Protein AF-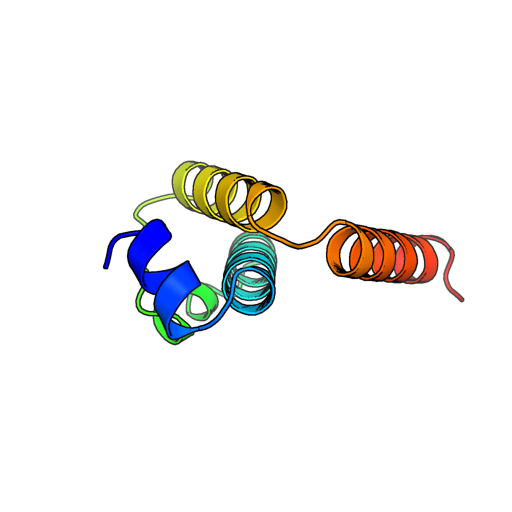A0A9X4YES9-F1 (afdb_monomer_lite)

Radius of gyration: 12.14 Å; chains: 1; bounding box: 28×30×23 Å

Organism: NCBI:txid86177

Structure (mmCIF, N/CA/C/O backbone):
data_AF-A0A9X4YES9-F1
#
_entry.id   AF-A0A9X4YES9-F1
#
loop_
_atom_site.group_PDB
_atom_site.id
_atom_site.type_symbol
_atom_site.label_atom_id
_atom_site.label_alt_id
_atom_site.label_comp_id
_atom_site.label_asym_id
_atom_site.label_entity_id
_atom_site.label_seq_id
_atom_site.pdbx_PDB_ins_code
_atom_site.Cartn_x
_atom_site.Cartn_y
_atom_site.Cartn_z
_atom_site.occupancy
_atom_site.B_iso_or_equiv
_atom_site.auth_seq_id
_atom_site.auth_comp_id
_atom_site.auth_asym_id
_atom_site.auth_atom_id
_atom_site.pdbx_PDB_model_num
ATOM 1 N N . MET A 1 1 ? -9.425 9.258 2.752 1.00 81.25 1 MET A N 1
ATOM 2 C CA . MET A 1 1 ? -9.509 8.142 3.730 1.00 81.25 1 MET A CA 1
ATOM 3 C C . MET A 1 1 ? -8.195 8.082 4.506 1.00 81.25 1 MET A C 1
ATOM 5 O O . MET A 1 1 ? -7.215 8.590 3.981 1.00 81.25 1 MET A O 1
ATOM 9 N N . GLN A 1 2 ? -8.142 7.523 5.722 1.00 91.31 2 GLN A N 1
ATOM 10 C CA . GLN A 1 2 ? -6.856 7.266 6.404 1.00 91.31 2 GLN A CA 1
ATOM 11 C C . GLN A 1 2 ? -6.304 5.882 6.025 1.00 91.31 2 GLN A C 1
ATOM 13 O O . GLN A 1 2 ? -7.081 4.984 5.709 1.00 91.31 2 GLN A O 1
ATOM 18 N N . VAL A 1 3 ? -4.979 5.697 6.083 1.00 93.25 3 VAL A N 1
ATOM 19 C CA . VAL A 1 3 ? -4.312 4.447 5.664 1.00 93.25 3 VAL A CA 1
ATOM 20 C C . VAL A 1 3 ? -4.801 3.215 6.430 1.00 93.25 3 VAL A C 1
ATOM 22 O O . VAL A 1 3 ? -5.061 2.190 5.812 1.00 93.25 3 VAL A O 1
ATOM 25 N N . GLU A 1 4 ? -5.012 3.319 7.744 1.00 95.00 4 GLU A N 1
ATOM 26 C CA . GLU A 1 4 ? -5.513 2.212 8.575 1.00 95.00 4 GLU A CA 1
ATOM 27 C C . GLU A 1 4 ? -6.901 1.752 8.109 1.00 95.00 4 GLU A C 1
ATOM 29 O O . GLU A 1 4 ? -7.156 0.563 7.957 1.00 95.00 4 GLU A O 1
ATOM 34 N N . GLN A 1 5 ? -7.772 2.702 7.761 1.00 95.00 5 GLN A N 1
ATOM 35 C CA . GLN A 1 5 ? -9.106 2.403 7.247 1.00 95.00 5 GLN A CA 1
ATOM 36 C C . GLN A 1 5 ? -9.068 1.765 5.850 1.00 95.00 5 GLN A C 1
ATOM 38 O O . GLN A 1 5 ? -9.889 0.898 5.546 1.00 95.00 5 GLN A O 1
ATOM 43 N N . ALA A 1 6 ? -8.122 2.174 5.001 1.00 95.69 6 ALA A N 1
ATOM 44 C CA . ALA A 1 6 ? -7.922 1.555 3.695 1.00 95.69 6 ALA A CA 1
ATOM 45 C C . ALA A 1 6 ? -7.412 0.114 3.836 1.00 95.69 6 ALA A C 1
ATOM 47 O O . ALA A 1 6 ? -7.891 -0.768 3.128 1.00 95.69 6 ALA A O 1
ATOM 48 N N . ILE A 1 7 ? -6.508 -0.141 4.790 1.00 96.50 7 ILE A N 1
ATOM 49 C CA . ILE A 1 7 ? -6.016 -1.487 5.117 1.00 96.50 7 ILE A CA 1
ATOM 50 C C . ILE A 1 7 ? -7.162 -2.372 5.612 1.00 96.50 7 ILE A C 1
ATOM 52 O O . ILE A 1 7 ? -7.317 -3.483 5.114 1.00 96.50 7 ILE A O 1
ATOM 56 N N . ASP A 1 8 ? -8.008 -1.877 6.516 1.00 96.38 8 ASP A N 1
ATOM 57 C CA . ASP A 1 8 ? -9.164 -2.634 7.014 1.00 96.38 8 ASP A CA 1
ATOM 58 C C . ASP A 1 8 ? -10.190 -2.942 5.908 1.00 96.38 8 ASP A C 1
ATOM 60 O O . ASP A 1 8 ? -10.848 -3.982 5.933 1.00 96.38 8 ASP A O 1
ATOM 64 N N . THR A 1 9 ? -10.341 -2.041 4.931 1.00 96.81 9 THR A N 1
ATOM 65 C CA . THR A 1 9 ? -11.350 -2.162 3.864 1.00 96.81 9 THR A CA 1
ATOM 66 C C . THR A 1 9 ? -10.873 -3.010 2.685 1.00 96.81 9 THR A C 1
ATOM 68 O O . THR A 1 9 ? -11.644 -3.799 2.1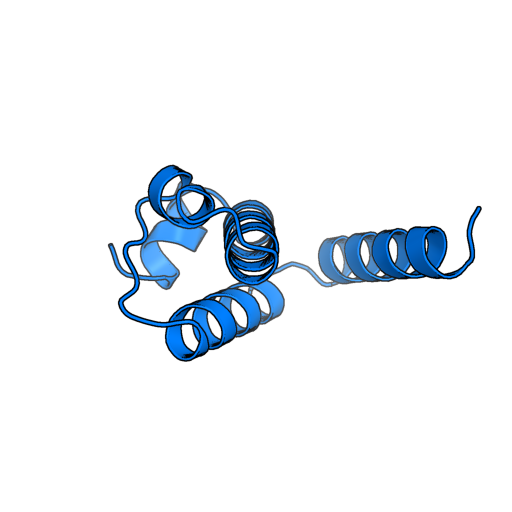38 1.00 96.81 9 THR A O 1
ATOM 71 N N . HIS A 1 10 ? -9.622 -2.825 2.263 1.00 94.94 10 HIS A N 1
ATOM 72 C CA . HIS A 1 10 ? -9.069 -3.394 1.030 1.00 94.94 10 HIS A CA 1
ATOM 73 C C . HIS A 1 10 ? -7.995 -4.460 1.277 1.00 94.94 10 HIS A C 1
ATOM 75 O O . HIS A 1 10 ? -7.668 -5.210 0.361 1.00 94.94 10 HIS A O 1
ATOM 81 N N . GLY A 1 11 ? -7.467 -4.546 2.498 1.00 96.06 11 GLY A N 1
ATOM 82 C CA . GLY A 1 11 ? -6.341 -5.399 2.854 1.00 96.06 11 GLY A CA 1
ATOM 83 C C . GLY A 1 11 ? -4.994 -4.685 2.728 1.00 96.06 11 GLY A C 1
ATOM 84 O O . GLY A 1 11 ? -4.795 -3.814 1.878 1.00 96.06 11 GLY A O 1
ATOM 85 N N . ALA A 1 12 ? -4.046 -5.082 3.579 1.00 96.19 12 ALA A N 1
ATOM 86 C CA . ALA A 1 12 ? -2.708 -4.497 3.626 1.00 96.19 12 ALA A CA 1
ATOM 87 C C . ALA A 1 12 ? -1.939 -4.678 2.305 1.00 96.19 12 ALA A C 1
ATOM 89 O O . ALA A 1 12 ? -1.339 -3.728 1.812 1.00 96.19 12 ALA A O 1
ATOM 90 N N . GLU A 1 13 ? -2.025 -5.859 1.689 1.00 95.69 13 GLU A N 1
ATOM 9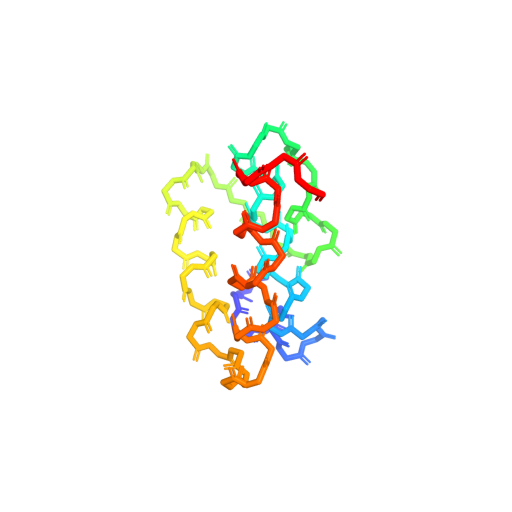1 C CA . GLU A 1 13 ? -1.383 -6.159 0.402 1.00 95.69 13 GLU A CA 1
ATOM 92 C C . GLU A 1 13 ? -1.889 -5.244 -0.725 1.00 95.69 13 GLU A C 1
ATOM 94 O O . GLU A 1 13 ? -1.099 -4.646 -1.452 1.00 95.69 13 GLU A O 1
ATOM 99 N N . ALA A 1 14 ? -3.208 -5.052 -0.835 1.00 96.06 14 ALA A N 1
ATOM 100 C CA . ALA A 1 14 ? -3.794 -4.205 -1.872 1.00 96.06 14 ALA A CA 1
ATOM 101 C C . ALA A 1 14 ? -3.363 -2.737 -1.729 1.00 96.06 14 ALA A C 1
ATOM 103 O O . ALA A 1 14 ? -3.059 -2.075 -2.723 1.00 96.06 14 ALA A O 1
ATOM 104 N N . VAL A 1 15 ? -3.302 -2.232 -0.493 1.00 97.00 15 VAL A N 1
ATOM 105 C CA . VAL A 1 15 ? -2.828 -0.872 -0.200 1.00 97.00 15 VAL A CA 1
ATOM 106 C C . VAL A 1 15 ? -1.330 -0.737 -0.493 1.00 97.00 15 VAL A C 1
ATOM 108 O O . VAL A 1 15 ? -0.912 0.267 -1.071 1.00 97.00 15 VAL A O 1
ATOM 111 N N . TYR A 1 16 ? -0.527 -1.751 -0.156 1.00 96.75 16 TYR A N 1
ATOM 112 C CA . TYR A 1 16 ? 0.900 -1.798 -0.481 1.00 96.75 16 TYR A CA 1
ATOM 113 C C . TYR A 1 16 ? 1.135 -1.746 -1.998 1.00 96.75 16 TYR A C 1
ATOM 115 O O . TYR A 1 16 ? 1.893 -0.898 -2.473 1.00 96.75 16 TYR A O 1
ATOM 123 N N . GLN A 1 17 ? 0.429 -2.585 -2.760 1.00 95.81 17 GLN A N 1
ATOM 124 C CA . GLN A 1 17 ? 0.516 -2.649 -4.221 1.00 95.81 17 GLN A CA 1
ATOM 125 C C . GLN A 1 17 ? 0.052 -1.348 -4.889 1.00 95.81 17 GLN A C 1
ATOM 127 O O . GLN A 1 17 ? 0.685 -0.857 -5.825 1.00 95.81 17 GLN A O 1
ATOM 132 N N . ALA A 1 18 ? -1.028 -0.741 -4.389 1.00 96.81 18 ALA A N 1
ATOM 133 C CA . ALA A 1 18 ? -1.493 0.559 -4.864 1.00 96.81 18 ALA A CA 1
ATOM 134 C C . ALA A 1 18 ? -0.440 1.658 -4.647 1.00 96.81 18 ALA A C 1
ATOM 136 O O . ALA A 1 18 ? -0.175 2.451 -5.551 1.00 96.81 18 ALA A O 1
ATOM 137 N N . ALA A 1 19 ? 0.201 1.681 -3.475 1.00 96.62 19 ALA A N 1
ATOM 138 C CA . ALA A 1 19 ? 1.272 2.626 -3.185 1.00 96.62 19 ALA A CA 1
ATOM 139 C C . ALA A 1 19 ? 2.521 2.374 -4.050 1.00 96.62 19 ALA A C 1
ATOM 141 O O . ALA A 1 19 ? 3.107 3.331 -4.550 1.00 96.62 19 ALA A O 1
ATOM 142 N N . ALA A 1 20 ? 2.893 1.110 -4.287 1.00 95.19 20 ALA A N 1
ATOM 143 C CA . ALA A 1 20 ? 4.005 0.749 -5.169 1.00 95.19 20 ALA A CA 1
ATOM 144 C C . ALA A 1 20 ? 3.790 1.274 -6.599 1.00 95.19 20 ALA A C 1
ATOM 146 O O . ALA A 1 20 ? 4.629 2.007 -7.119 1.00 95.19 20 ALA A O 1
ATOM 147 N N . ARG A 1 21 ? 2.619 1.008 -7.190 1.00 95.06 21 ARG A N 1
ATOM 148 C CA . ARG A 1 21 ? 2.262 1.496 -8.534 1.00 95.06 21 ARG A CA 1
ATOM 149 C C . ARG A 1 21 ? 2.232 3.019 -8.617 1.00 95.06 21 ARG A C 1
ATOM 151 O O . ARG A 1 21 ? 2.674 3.591 -9.611 1.00 95.06 21 ARG A O 1
ATOM 158 N N . TYR A 1 22 ? 1.754 3.687 -7.567 1.00 96.25 22 TYR A N 1
ATOM 159 C CA . TYR A 1 22 ? 1.789 5.147 -7.500 1.00 96.25 22 TYR A CA 1
ATOM 160 C C . TYR A 1 22 ? 3.220 5.690 -7.532 1.00 96.25 22 TYR A C 1
ATOM 162 O O . TYR A 1 22 ? 3.509 6.626 -8.277 1.00 96.25 22 TYR A O 1
ATOM 170 N N . LEU A 1 23 ? 4.136 5.074 -6.778 1.00 94.25 23 LEU A N 1
ATOM 171 C CA . LEU A 1 23 ? 5.558 5.432 -6.776 1.00 94.25 23 LEU A CA 1
ATOM 172 C C . LEU A 1 23 ? 6.251 5.138 -8.119 1.00 94.25 23 LEU A C 1
ATOM 174 O O . LEU A 1 23 ? 7.211 5.823 -8.469 1.00 94.25 23 LEU A O 1
ATOM 178 N N . GLU A 1 24 ? 5.745 4.176 -8.889 1.00 94.12 24 GLU A N 1
ATOM 179 C CA . GLU 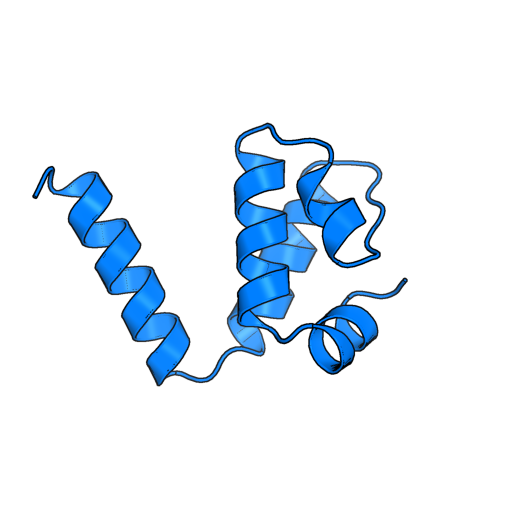A 1 24 ? 6.173 3.887 -10.266 1.00 94.12 24 GLU A CA 1
ATOM 180 C C . GLU A 1 24 ? 5.586 4.858 -11.309 1.00 94.12 24 GLU A C 1
ATOM 182 O O . GLU A 1 24 ? 6.017 4.862 -12.464 1.00 94.12 24 GLU A O 1
ATOM 187 N N . GLY A 1 25 ? 4.646 5.720 -10.905 1.00 93.25 25 GLY A N 1
ATOM 188 C CA . GLY A 1 25 ? 4.079 6.787 -11.730 1.00 93.25 25 GLY A CA 1
ATOM 189 C C . GLY A 1 25 ? 2.598 6.630 -12.082 1.00 93.25 25 GLY A C 1
ATOM 190 O O . GLY A 1 25 ? 2.064 7.491 -12.785 1.00 93.25 25 GLY A O 1
ATOM 191 N N . ASP A 1 26 ? 1.911 5.587 -11.605 1.00 95.06 26 ASP A N 1
ATOM 192 C CA . ASP A 1 26 ? 0.453 5.481 -11.738 1.00 95.06 26 ASP A CA 1
ATOM 193 C C . ASP A 1 26 ? -0.252 6.356 -10.694 1.00 95.06 26 ASP A C 1
ATOM 195 O O . ASP A 1 26 ? -0.626 5.917 -9.604 1.00 95.06 26 ASP A O 1
ATOM 199 N N . SER A 1 27 ? -0.473 7.618 -11.057 1.00 89.62 27 SER A N 1
ATOM 200 C CA . SER A 1 27 ? -1.083 8.617 -10.178 1.00 89.62 27 SER A CA 1
ATOM 201 C C . SER A 1 27 ? -2.501 8.274 -9.698 1.00 89.62 27 SER A C 1
ATOM 203 O O . SER A 1 27 ? -2.981 8.905 -8.759 1.00 89.62 27 SER A O 1
ATOM 205 N N . ASN A 1 28 ? -3.177 7.281 -10.289 1.00 93.62 28 ASN A N 1
ATOM 206 C CA . ASN A 1 28 ? -4.524 6.873 -9.883 1.00 93.62 28 ASN A CA 1
ATOM 207 C C . ASN A 1 28 ? -4.544 5.634 -8.979 1.00 93.62 28 ASN A C 1
ATOM 209 O O . ASN A 1 28 ? -5.602 5.293 -8.446 1.00 93.62 28 ASN A O 1
ATOM 213 N N . ALA A 1 29 ? -3.411 4.956 -8.783 1.00 95.88 29 ALA A N 1
ATOM 214 C CA . ALA A 1 29 ? -3.380 3.678 -8.077 1.00 95.88 29 ALA A CA 1
ATOM 215 C C . ALA A 1 29 ? -3.880 3.785 -6.625 1.00 95.88 29 ALA A C 1
ATOM 217 O O . ALA A 1 29 ? -4.669 2.951 -6.182 1.00 95.88 29 ALA A O 1
ATOM 218 N N . LEU A 1 30 ? -3.500 4.843 -5.901 1.00 95.56 30 LEU A N 1
ATOM 219 C CA . LEU A 1 30 ? -3.951 5.074 -4.521 1.00 95.56 30 LEU A CA 1
ATOM 220 C C . LEU A 1 30 ? -5.441 5.441 -4.428 1.00 95.56 30 LEU A C 1
ATOM 222 O O . LEU A 1 30 ? -6.118 5.030 -3.483 1.00 95.56 30 LEU A O 1
ATOM 226 N N . VAL A 1 31 ? -5.991 6.109 -5.447 1.00 95.75 31 VAL A N 1
ATOM 227 C CA . VAL A 1 31 ? -7.423 6.450 -5.503 1.00 95.75 31 VAL A CA 1
ATOM 228 C C . VAL A 1 31 ? -8.282 5.183 -5.557 1.00 95.75 31 VAL A C 1
ATOM 230 O O . VAL A 1 31 ? -9.364 5.146 -4.970 1.00 95.75 31 VAL A O 1
ATOM 233 N N . ALA A 1 32 ? -7.788 4.111 -6.187 1.00 94.38 32 ALA A N 1
ATOM 234 C CA . ALA A 1 32 ? -8.486 2.826 -6.259 1.00 94.38 32 ALA A CA 1
ATOM 235 C C . ALA A 1 32 ? -8.704 2.165 -4.882 1.00 94.38 32 ALA A C 1
ATOM 237 O O . ALA A 1 32 ? -9.635 1.374 -4.731 1.00 94.38 32 ALA A O 1
ATOM 238 N N . VAL A 1 33 ? -7.887 2.516 -3.882 1.00 96.25 33 VAL A N 1
ATOM 239 C CA . VAL A 1 33 ? -8.029 2.089 -2.476 1.00 96.25 33 VAL A CA 1
ATOM 240 C C . VAL A 1 33 ? -8.527 3.224 -1.567 1.00 96.25 33 VAL A C 1
ATOM 242 O O . VAL A 1 33 ? -8.387 3.170 -0.348 1.00 96.25 33 VAL A O 1
ATOM 245 N N . GLY A 1 34 ? -9.102 4.279 -2.157 1.00 95.38 34 GLY A N 1
ATOM 246 C CA . GLY A 1 34 ? -9.705 5.404 -1.438 1.00 95.38 34 GLY A CA 1
ATOM 247 C C . GLY A 1 34 ? -8.708 6.377 -0.800 1.00 95.38 34 GLY A C 1
A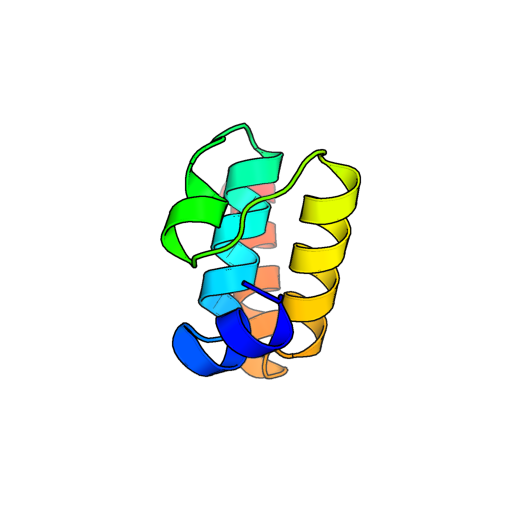TOM 248 O O . GLY A 1 34 ? -9.112 7.210 0.022 1.00 95.38 34 GLY A O 1
ATOM 249 N N . LEU A 1 35 ? -7.424 6.280 -1.147 1.00 95.50 35 LEU A N 1
ATOM 250 C CA . LEU A 1 35 ? -6.361 7.135 -0.630 1.00 95.50 35 LEU A CA 1
ATOM 251 C C . LEU A 1 35 ? -6.045 8.244 -1.635 1.00 95.50 35 LEU A C 1
ATOM 253 O O . LEU A 1 35 ? -5.828 8.003 -2.819 1.00 95.50 35 LEU A O 1
ATOM 257 N N . GLU A 1 36 ? -6.008 9.471 -1.136 1.00 94.25 36 GLU A N 1
ATOM 258 C CA . GLU A 1 36 ? -5.542 10.644 -1.868 1.00 94.25 36 GLU A CA 1
ATOM 259 C C . GLU A 1 36 ? -4.285 11.124 -1.157 1.00 94.25 36 GLU A C 1
ATOM 261 O O . GLU A 1 36 ? -4.274 11.184 0.073 1.00 94.25 36 GLU A O 1
ATOM 266 N N . VAL A 1 37 ? -3.236 11.412 -1.921 1.00 91.06 37 VAL A N 1
ATOM 267 C CA . VAL A 1 37 ? -1.943 11.844 -1.388 1.00 91.06 37 VAL A CA 1
ATOM 268 C C . VAL A 1 37 ? -1.446 13.069 -2.128 1.00 91.06 37 VAL A C 1
ATOM 270 O O . VAL A 1 37 ? -1.678 13.214 -3.330 1.00 91.06 37 VAL A O 1
ATOM 273 N N . GLU A 1 38 ? -0.752 13.946 -1.415 1.00 87.62 38 GLU A N 1
ATOM 274 C CA . GLU A 1 38 ? -0.249 15.201 -1.982 1.00 87.62 38 GLU A CA 1
ATOM 275 C C . GLU A 1 38 ? 1.125 15.024 -2.639 1.00 87.62 38 GLU A C 1
ATOM 277 O O . GLU A 1 38 ? 1.459 15.720 -3.601 1.00 87.62 38 GLU A O 1
ATOM 282 N N . ASP A 1 39 ? 1.926 14.075 -2.144 1.00 90.75 39 ASP A N 1
ATOM 283 C CA . ASP A 1 39 ? 3.286 13.851 -2.614 1.00 90.75 39 ASP A CA 1
ATOM 284 C C . ASP A 1 39 ? 3.757 12.390 -2.507 1.00 90.75 39 ASP A C 1
ATOM 286 O O . ASP A 1 39 ? 3.102 11.501 -1.957 1.00 90.75 39 ASP A O 1
ATOM 290 N N . LEU A 1 40 ? 4.936 12.134 -3.080 1.00 93.12 40 LEU A N 1
ATOM 291 C CA . LEU A 1 40 ? 5.559 10.811 -3.073 1.00 93.12 40 LEU A CA 1
ATOM 292 C C . LEU A 1 40 ? 5.989 10.367 -1.666 1.00 93.12 40 LEU A C 1
ATOM 294 O O . LEU A 1 40 ? 6.051 9.169 -1.408 1.00 93.12 40 LEU A O 1
ATOM 298 N N . SER A 1 41 ? 6.295 11.290 -0.751 1.00 94.62 41 SER A N 1
ATOM 299 C CA . SER A 1 41 ? 6.707 10.943 0.617 1.00 94.62 41 SER A CA 1
ATOM 300 C C . SER A 1 41 ? 5.542 10.348 1.404 1.00 94.62 41 SER A C 1
ATOM 302 O O . SER A 1 41 ? 5.728 9.413 2.184 1.00 94.62 41 SER A O 1
ATOM 304 N N . GLU A 1 42 ? 4.336 10.863 1.183 1.00 94.50 42 GLU A N 1
ATOM 305 C CA . GLU A 1 42 ? 3.111 10.310 1.748 1.00 94.50 42 GLU A CA 1
ATOM 306 C C . GLU A 1 42 ? 2.821 8.912 1.188 1.00 94.50 42 GLU A C 1
ATOM 308 O O . GLU A 1 42 ? 2.599 7.980 1.963 1.00 94.50 42 GLU A O 1
ATOM 313 N N . ALA A 1 43 ? 2.953 8.724 -0.130 1.00 95.25 43 ALA A N 1
ATOM 314 C CA . ALA A 1 43 ? 2.850 7.404 -0.754 1.00 95.25 43 ALA A CA 1
ATOM 315 C C . ALA A 1 43 ? 3.869 6.399 -0.177 1.00 95.25 43 ALA A C 1
ATOM 317 O O . ALA A 1 43 ? 3.508 5.265 0.137 1.00 95.25 43 ALA A O 1
ATOM 318 N N . TRP A 1 44 ? 5.118 6.819 0.061 1.00 95.38 44 TRP A N 1
ATOM 319 C CA . TRP A 1 44 ? 6.141 5.999 0.726 1.00 95.38 44 TRP A CA 1
ATOM 320 C C . TRP A 1 44 ? 5.770 5.614 2.164 1.00 95.38 44 TRP A C 1
ATOM 322 O O . TRP A 1 44 ? 6.009 4.475 2.585 1.00 95.38 44 TRP A O 1
ATOM 332 N N . ARG A 1 45 ? 5.180 6.536 2.941 1.00 96.19 45 ARG A N 1
ATOM 333 C CA . ARG A 1 45 ? 4.686 6.213 4.292 1.00 96.19 45 ARG A CA 1
ATOM 334 C C . ARG A 1 45 ? 3.545 5.210 4.230 1.00 96.19 45 ARG A C 1
ATOM 336 O O . ARG A 1 45 ? 3.577 4.249 4.989 1.00 96.19 45 ARG A O 1
ATOM 343 N N . ILE A 1 46 ? 2.594 5.396 3.315 1.00 96.50 46 ILE A N 1
ATOM 344 C CA . ILE A 1 46 ? 1.475 4.468 3.111 1.00 96.50 46 ILE A CA 1
ATOM 345 C C . ILE A 1 46 ? 1.994 3.077 2.759 1.00 96.50 46 ILE A C 1
ATOM 347 O O . ILE A 1 46 ? 1.602 2.109 3.409 1.00 96.50 46 ILE A O 1
ATOM 351 N N . GLN A 1 47 ? 2.925 2.981 1.805 1.00 96.62 47 GLN A N 1
ATOM 352 C CA . GLN A 1 47 ? 3.552 1.715 1.430 1.00 96.62 47 GLN A CA 1
ATOM 353 C C . GLN A 1 47 ? 4.209 1.041 2.643 1.00 96.62 47 GLN A C 1
ATOM 355 O O . GLN A 1 47 ? 4.003 -0.145 2.885 1.00 96.62 47 GLN A O 1
ATOM 360 N N . SER A 1 48 ? 4.957 1.803 3.446 1.00 96.00 48 SER A N 1
ATOM 361 C CA . SER A 1 48 ? 5.648 1.281 4.631 1.00 96.00 48 SER A CA 1
ATOM 362 C C . SER A 1 48 ? 4.679 0.801 5.717 1.00 96.00 48 SER A C 1
ATOM 364 O O . SER A 1 48 ? 4.908 -0.238 6.333 1.00 96.00 48 SER A O 1
ATOM 366 N N . THR A 1 49 ? 3.596 1.542 5.961 1.00 96.75 49 THR A N 1
ATOM 367 C CA . THR A 1 49 ? 2.561 1.170 6.934 1.00 96.75 49 THR A CA 1
ATOM 368 C C . THR A 1 49 ? 1.809 -0.078 6.487 1.00 96.75 49 THR A C 1
ATOM 370 O O . THR A 1 49 ? 1.622 -0.990 7.288 1.00 96.75 49 THR A O 1
ATOM 373 N N . ALA A 1 50 ? 1.435 -0.150 5.209 1.00 96.31 50 ALA A N 1
ATOM 374 C CA . ALA A 1 50 ? 0.788 -1.320 4.634 1.00 96.31 50 ALA A CA 1
ATOM 375 C C . ALA A 1 50 ? 1.693 -2.556 4.723 1.00 96.31 50 ALA A C 1
ATOM 377 O O . ALA A 1 50 ? 1.260 -3.584 5.231 1.00 96.31 50 ALA A O 1
ATOM 378 N N . TRP A 1 51 ? 2.974 -2.425 4.363 1.00 94.88 51 TRP A N 1
ATOM 379 C CA . TRP A 1 51 ? 3.960 -3.497 4.512 1.00 94.88 51 TRP A CA 1
ATOM 380 C C . TRP A 1 51 ? 4.019 -4.031 5.948 1.00 94.88 51 TRP A C 1
ATOM 382 O O . TRP A 1 51 ? 3.941 -5.233 6.167 1.00 94.88 51 TRP A O 1
ATOM 392 N N . GLN A 1 52 ? 4.097 -3.146 6.947 1.00 95.56 52 GLN A N 1
ATOM 393 C CA . GLN A 1 52 ? 4.145 -3.547 8.361 1.00 95.56 52 GLN A CA 1
ATOM 394 C C . GLN A 1 52 ? 2.864 -4.237 8.848 1.00 95.56 52 GLN A C 1
ATOM 396 O O . GLN A 1 52 ? 2.926 -5.009 9.804 1.00 95.56 52 GLN A O 1
ATOM 401 N N . ALA A 1 53 ? 1.726 -3.961 8.211 1.00 95.00 53 ALA A N 1
ATOM 402 C CA . ALA A 1 53 ? 0.445 -4.586 8.519 1.00 95.00 53 ALA A CA 1
ATOM 403 C C . ALA A 1 53 ? 0.228 -5.925 7.790 1.00 95.00 53 ALA A C 1
ATOM 405 O O . ALA A 1 5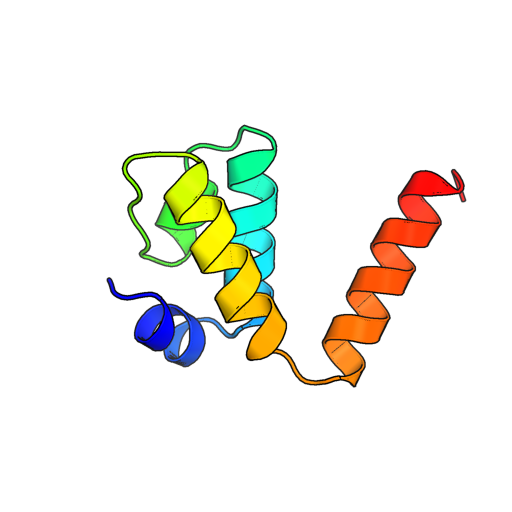3 ? -0.671 -6.676 8.167 1.00 95.00 53 ALA A O 1
ATOM 406 N N . MET A 1 54 ? 1.028 -6.243 6.765 1.00 93.31 54 MET A N 1
ATOM 407 C CA . MET A 1 54 ? 0.941 -7.524 6.062 1.00 93.31 54 MET A CA 1
ATOM 408 C C . MET A 1 54 ? 1.424 -8.685 6.947 1.00 93.31 54 MET A C 1
ATOM 410 O O . MET A 1 54 ? 2.438 -8.548 7.644 1.00 93.31 54 MET A O 1
ATOM 414 N N . PRO A 1 55 ? 0.759 -9.853 6.888 1.00 92.19 55 PRO A N 1
ATOM 415 C CA . PRO A 1 55 ? 1.294 -11.103 7.411 1.00 92.19 55 PRO A CA 1
ATOM 416 C C . PRO A 1 55 ? 2.699 -11.399 6.870 1.00 92.19 55 PRO A C 1
ATOM 418 O O . PRO A 1 55 ? 3.034 -11.078 5.731 1.00 92.19 55 PRO A O 1
ATOM 421 N N . LEU A 1 56 ? 3.527 -12.065 7.681 1.00 89.88 56 LEU A N 1
ATOM 422 C CA . LEU A 1 56 ? 4.902 -12.413 7.292 1.00 89.88 56 LEU A CA 1
ATOM 423 C C . LEU A 1 56 ? 4.965 -13.298 6.037 1.00 89.88 56 LEU A C 1
ATOM 425 O O . LEU A 1 56 ? 5.935 -13.221 5.289 1.00 89.88 56 LEU A O 1
ATOM 429 N N . GLU A 1 57 ? 3.957 -14.143 5.821 1.00 89.75 57 GLU A N 1
ATOM 430 C CA . GLU A 1 57 ? 3.855 -14.990 4.629 1.00 89.75 57 GLU A CA 1
ATOM 431 C C . GLU A 1 57 ? 3.646 -14.169 3.350 1.00 89.75 57 GLU A C 1
ATOM 433 O O . GLU A 1 57 ? 4.348 -14.400 2.365 1.00 89.75 57 GLU A O 1
ATOM 438 N N . ASP A 1 58 ? 2.793 -13.147 3.403 1.00 88.88 58 ASP A N 1
ATOM 439 C CA . ASP A 1 58 ? 2.528 -12.258 2.270 1.00 88.88 58 ASP A CA 1
ATOM 440 C C . ASP A 1 58 ? 3.729 -11.341 1.991 1.00 88.88 58 ASP A C 1
ATOM 442 O O . ASP A 1 58 ? 4.126 -11.160 0.842 1.00 88.88 58 ASP A O 1
ATOM 446 N N . GLN A 1 59 ? 4.399 -10.835 3.038 1.00 88.56 59 GLN A N 1
ATOM 447 C CA . GLN A 1 59 ? 5.666 -10.105 2.874 1.00 88.56 59 GLN A CA 1
ATOM 448 C C . GLN A 1 59 ? 6.737 -10.973 2.199 1.00 88.56 59 GLN A C 1
ATOM 450 O O . GLN A 1 59 ? 7.493 -10.500 1.348 1.00 88.56 59 GLN A O 1
ATOM 455 N N . ALA A 1 60 ? 6.829 -12.250 2.585 1.00 86.44 60 ALA A N 1
ATOM 456 C CA . ALA A 1 60 ? 7.788 -13.172 1.994 1.00 86.44 60 ALA A CA 1
ATOM 457 C C . ALA A 1 60 ? 7.471 -13.446 0.520 1.00 86.44 60 ALA A C 1
ATOM 459 O O . ALA A 1 60 ? 8.402 -13.503 -0.283 1.00 86.44 60 ALA A O 1
ATOM 460 N N . ALA A 1 61 ? 6.191 -13.588 0.162 1.00 86.75 61 ALA A N 1
ATOM 461 C CA . ALA A 1 61 ? 5.755 -13.748 -1.221 1.00 86.75 61 ALA A CA 1
ATOM 462 C C . ALA A 1 61 ? 6.134 -12.528 -2.076 1.00 86.75 61 ALA A C 1
ATOM 464 O O . ALA A 1 61 ? 6.793 -12.700 -3.104 1.00 86.75 61 ALA A O 1
ATOM 465 N N . GLU A 1 62 ? 5.843 -11.314 -1.601 1.00 86.12 62 GLU A N 1
ATOM 466 C CA . GLU A 1 62 ? 6.196 -10.070 -2.298 1.00 86.12 62 GLU A CA 1
ATOM 467 C C . GLU A 1 62 ? 7.699 -9.876 -2.472 1.00 86.12 62 GLU A C 1
ATOM 469 O O . GLU A 1 62 ? 8.187 -9.499 -3.542 1.00 86.12 62 GLU A O 1
ATOM 474 N N . TYR A 1 63 ? 8.472 -10.185 -1.431 1.00 83.44 63 TYR A N 1
ATOM 475 C CA . TYR A 1 63 ? 9.924 -10.131 -1.520 1.00 83.44 63 TYR A CA 1
ATOM 476 C C . TYR A 1 63 ? 10.457 -11.115 -2.572 1.00 83.44 63 TYR A C 1
ATOM 478 O O . TYR A 1 63 ? 11.381 -10.797 -3.325 1.00 83.44 63 TYR A O 1
ATOM 486 N N . LEU A 1 64 ? 9.864 -12.311 -2.652 1.00 85.25 64 LEU A N 1
ATOM 487 C CA . LEU A 1 64 ? 10.246 -13.333 -3.624 1.00 85.25 64 LEU A CA 1
ATOM 488 C C . LEU A 1 64 ? 9.880 -12.927 -5.056 1.00 85.25 64 LEU A C 1
ATOM 490 O O . LEU A 1 64 ? 10.652 -13.197 -5.977 1.00 85.25 64 LEU A O 1
ATOM 494 N N . GLU A 1 65 ? 8.729 -12.286 -5.248 1.00 81.75 65 GLU A N 1
ATOM 495 C CA . GLU A 1 65 ? 8.283 -11.768 -6.542 1.00 81.75 65 GLU A CA 1
ATOM 496 C C . GLU A 1 65 ? 9.181 -10.625 -7.025 1.00 81.75 65 GLU A C 1
ATOM 498 O O . GLU A 1 65 ? 9.729 -10.691 -8.130 1.00 81.75 65 GLU A O 1
ATOM 503 N N . SER A 1 66 ? 9.461 -9.660 -6.147 1.00 77.69 66 SER A N 1
ATOM 504 C CA . SER A 1 66 ? 10.420 -8.579 -6.400 1.00 77.69 66 SER A CA 1
ATOM 505 C C . SER A 1 66 ? 11.802 -9.126 -6.777 1.00 77.69 66 SER A C 1
ATOM 507 O O . SER A 1 66 ? 12.449 -8.649 -7.712 1.00 77.69 66 SER A O 1
ATOM 509 N N . TYR A 1 67 ? 12.260 -10.172 -6.082 1.00 77.94 67 TYR A N 1
ATOM 510 C CA . TYR A 1 67 ? 13.535 -10.819 -6.381 1.00 77.94 67 TYR A CA 1
ATOM 511 C C . TYR A 1 67 ? 13.539 -11.514 -7.748 1.00 77.94 67 TYR A C 1
ATOM 513 O O . TYR A 1 67 ? 14.522 -11.399 -8.478 1.00 77.94 67 TYR A O 1
ATOM 521 N N . ARG A 1 68 ? 12.457 -12.208 -8.127 1.00 77.31 68 ARG A N 1
ATOM 522 C CA . ARG A 1 68 ? 12.334 -12.839 -9.456 1.00 77.31 68 ARG A CA 1
ATOM 523 C C . ARG A 1 68 ? 12.403 -11.809 -10.577 1.00 77.31 68 ARG A C 1
ATOM 525 O O . ARG A 1 68 ? 13.168 -12.003 -11.520 1.00 77.31 68 ARG A O 1
ATOM 532 N N . PHE A 1 69 ? 11.691 -10.694 -10.422 1.00 74.12 69 PHE A N 1
ATOM 533 C CA . PHE A 1 69 ? 11.726 -9.592 -11.379 1.00 74.12 69 PHE A CA 1
ATOM 534 C C . PHE A 1 69 ? 13.151 -9.048 -11.575 1.00 74.12 69 PHE A C 1
ATOM 536 O O . PHE A 1 69 ? 13.610 -8.901 -12.707 1.00 74.12 69 PHE A O 1
ATOM 543 N N . LEU A 1 70 ? 13.893 -8.827 -10.484 1.00 72.25 70 LEU A N 1
ATOM 544 C CA . LEU A 1 70 ? 15.285 -8.359 -10.542 1.00 72.25 70 LEU A CA 1
ATOM 545 C C . LEU A 1 70 ? 16.262 -9.413 -11.082 1.00 72.25 70 LEU A C 1
ATOM 547 O O . LEU A 1 70 ? 17.261 -9.062 -11.710 1.00 72.25 70 LEU A O 1
ATOM 551 N N . ALA A 1 71 ? 15.991 -10.696 -10.841 1.00 73.81 71 ALA A N 1
ATOM 552 C CA . ALA A 1 71 ? 16.799 -11.805 -11.340 1.00 73.81 71 ALA A CA 1
ATOM 553 C C . ALA A 1 71 ? 16.566 -12.104 -12.834 1.00 73.81 71 ALA A C 1
ATOM 555 O O . ALA A 1 71 ? 17.350 -12.851 -13.421 1.00 73.81 71 ALA A O 1
ATOM 556 N N . GLY A 1 72 ? 15.534 -11.518 -13.456 1.00 58.84 72 GLY A N 1
ATOM 557 C CA . GLY A 1 72 ? 15.200 -11.728 -14.868 1.00 58.84 72 GLY A CA 1
ATOM 558 C C . GLY A 1 72 ? 14.684 -13.137 -15.186 1.00 58.84 72 GLY A C 1
ATOM 559 O O . GLY A 1 72 ? 14.850 -13.591 -16.320 1.00 58.84 72 GLY A O 1
ATOM 560 N N . CYS A 1 73 ? 14.111 -13.825 -14.192 1.00 51.97 73 CYS A N 1
ATOM 561 C CA . CYS A 1 73 ? 13.566 -15.183 -14.296 1.00 51.97 73 CYS A CA 1
ATOM 562 C C . CYS A 1 73 ? 12.040 -15.183 -14.389 1.00 51.97 73 CYS A C 1
ATOM 564 O O . CYS A 1 73 ? 11.408 -14.472 -13.576 1.00 51.97 73 CYS A O 1
#

pLDDT: mean 90.89, std 8.58, range [51.97, 97.0]

Foldseek 3Di:
DDLVVLCVVPNLLQQLVLLVVVLVPPVCSNVVSVDDDDDNVVSVVSNVVSLVRDDPVVNVVVVVVVVCVVVVD

Secondary structure (DSSP, 8-state):
--HHHHHHHH-HHHHHHHHHHHHTT-TTTTGGGT---SSHHHHHHHHHHHHHHS-HHHHHHHHHHHHHHHHT-

Sequence (73 aa):
MQVEQAIDTHGAEAVYQAAARYLEGDSNALVAVGLEVEDLSEAWRIQSTAWQAMPLEDQAAEYLESYRFLAGC